Protein AF-A0A6M1U919-F1 (afdb_monomer_lite)

Organism: NCBI:txid2583234

Secondary structure (DSSP, 8-state):
--HHHHHHHTT-EEEEEETTEEEEESSTTSPEEEEETTEEEEEESS---HHHHHHHHHH-TT-EEEEETTEEEEEEE--TTS-HHHHHHHHHHHHHHHHHHHHHHHHHHS-----

Structure (mmCIF, N/CA/C/O backbone):
data_AF-A0A6M1U919-F1
#
_entry.id   AF-A0A6M1U919-F1
#
loop_
_atom_site.group_PDB
_atom_site.id
_atom_site.type_symbol
_atom_site.label_atom_id
_atom_site.label_alt_id
_atom_site.label_comp_id
_atom_site.label_asym_id
_atom_site.label_entity_id
_atom_site.label_seq_id
_atom_site.pdbx_PDB_ins_code
_atom_site.Cartn_x
_atom_site.Cartn_y
_atom_site.Cartn_z
_atom_site.occupancy
_atom_site.B_iso_or_equiv
_atom_site.auth_seq_id
_atom_site.auth_comp_id
_atom_site.auth_asym_id
_atom_site.auth_atom_id
_atom_site.pdbx_PDB_model_num
ATOM 1 N N . MET A 1 1 ? -12.678 0.663 18.474 1.00 80.56 1 MET A N 1
ATOM 2 C CA . MET A 1 1 ? -11.295 0.424 18.040 1.00 80.56 1 MET A CA 1
ATOM 3 C C . MET A 1 1 ? -10.917 1.538 17.086 1.00 80.56 1 MET A C 1
ATOM 5 O O . MET A 1 1 ? -11.648 1.759 16.126 1.00 80.56 1 MET A O 1
ATOM 9 N N . THR A 1 2 ? -9.867 2.288 17.393 1.00 90.56 2 THR A N 1
ATOM 10 C CA . THR A 1 2 ? -9.306 3.310 16.500 1.00 90.56 2 THR A CA 1
ATOM 11 C C . THR A 1 2 ? -8.494 2.652 15.380 1.00 90.56 2 THR A C 1
ATOM 13 O O . THR A 1 2 ? -8.191 1.458 15.434 1.00 90.56 2 THR A O 1
ATOM 16 N N . LEU A 1 3 ? -8.127 3.421 14.351 1.00 93.62 3 LEU A N 1
ATOM 17 C CA . LEU A 1 3 ? -7.249 2.925 13.290 1.00 93.62 3 LEU A CA 1
ATOM 18 C C . LEU A 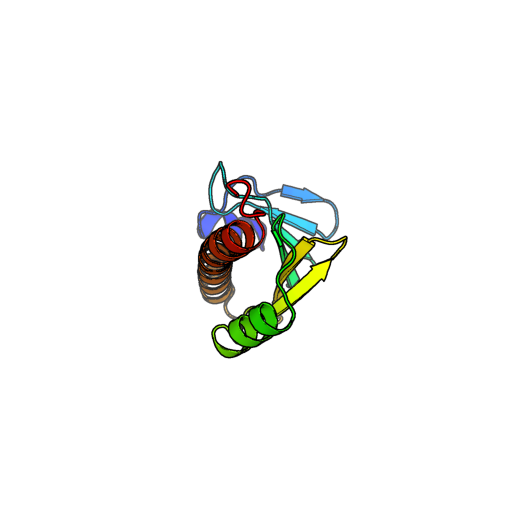1 3 ? -5.878 2.508 13.846 1.00 93.62 3 LEU A C 1
ATOM 20 O O . LEU A 1 3 ? -5.347 1.480 13.443 1.00 93.62 3 LEU A O 1
ATOM 24 N N . GLU A 1 4 ? -5.314 3.270 14.783 1.00 96.25 4 GLU A N 1
ATOM 25 C CA . GLU A 1 4 ? -4.014 2.962 15.386 1.00 96.25 4 GLU A CA 1
ATOM 26 C C . GLU A 1 4 ? -4.057 1.678 16.207 1.00 96.25 4 GLU A C 1
ATOM 28 O O . GLU A 1 4 ? -3.174 0.836 16.068 1.00 96.25 4 GLU A O 1
ATOM 33 N N . GLU A 1 5 ? -5.110 1.491 17.010 1.00 95.62 5 GLU A N 1
ATOM 34 C CA . GLU A 1 5 ? -5.330 0.247 17.752 1.00 95.62 5 GLU A CA 1
ATOM 35 C C . GLU A 1 5 ? -5.431 -0.946 16.799 1.00 95.62 5 GLU A C 1
ATOM 37 O O . GLU A 1 5 ? -4.812 -1.979 17.043 1.00 95.62 5 GLU A O 1
ATOM 42 N N . ALA A 1 6 ? -6.151 -0.792 15.684 1.00 95.25 6 ALA A N 1
ATOM 43 C CA . ALA A 1 6 ? -6.274 -1.833 14.671 1.00 95.25 6 ALA A CA 1
ATOM 44 C C . ALA A 1 6 ? -4.935 -2.137 13.982 1.00 95.25 6 ALA A C 1
ATOM 46 O O . ALA A 1 6 ? -4.610 -3.299 13.752 1.00 95.25 6 ALA A O 1
ATOM 47 N N . LEU A 1 7 ? -4.135 -1.111 13.677 1.00 96.75 7 LEU A N 1
ATOM 48 C CA . LEU A 1 7 ? -2.802 -1.267 13.093 1.00 96.75 7 LEU A CA 1
ATOM 49 C C . LEU A 1 7 ? -1.860 -2.011 14.047 1.00 96.75 7 LEU A C 1
ATOM 51 O O . LEU A 1 7 ? -1.188 -2.957 13.634 1.00 96.75 7 LEU A O 1
ATOM 55 N N . VAL A 1 8 ? -1.845 -1.634 15.327 1.00 97.12 8 VAL A N 1
ATOM 56 C CA . VAL A 1 8 ? -1.051 -2.321 16.354 1.00 97.12 8 VAL A CA 1
ATOM 57 C C . VAL A 1 8 ? -1.529 -3.762 16.530 1.00 97.12 8 VAL A C 1
ATOM 59 O O . VAL A 1 8 ? -0.706 -4.676 16.522 1.00 97.12 8 VAL A O 1
ATOM 62 N N . ALA A 1 9 ? -2.842 -3.991 16.616 1.00 96.38 9 ALA A N 1
ATOM 63 C CA . ALA A 1 9 ? -3.423 -5.328 16.735 1.00 96.38 9 ALA A CA 1
ATOM 64 C C . ALA A 1 9 ? -3.101 -6.212 15.520 1.00 96.38 9 ALA A C 1
ATOM 66 O O . ALA A 1 9 ? -2.794 -7.393 15.671 1.00 96.38 9 ALA A O 1
ATOM 67 N N . ALA A 1 10 ? -3.085 -5.630 14.319 1.00 95.50 10 ALA A N 1
ATOM 68 C CA . ALA A 1 10 ? -2.667 -6.315 13.105 1.00 95.50 10 ALA A CA 1
ATOM 69 C C . ALA A 1 10 ? -1.147 -6.561 13.051 1.00 95.50 10 ALA A C 1
ATOM 71 O O . ALA A 1 10 ? -0.688 -7.277 12.161 1.00 95.50 10 ALA A O 1
ATOM 72 N N . GLY A 1 11 ? -0.347 -5.998 13.961 1.00 96.38 11 GLY A N 1
ATOM 73 C CA . GLY A 1 11 ? 1.104 -6.193 14.046 1.00 96.38 11 GLY A CA 1
ATOM 74 C C . GLY A 1 11 ? 1.937 -5.208 13.223 1.00 96.38 11 GLY A C 1
ATOM 75 O O . GLY A 1 11 ? 3.098 -5.493 12.931 1.00 96.38 11 GLY A O 1
ATOM 76 N N . PHE A 1 12 ? 1.366 -4.074 12.808 1.00 97.06 12 PHE A N 1
ATOM 77 C CA . PHE A 1 12 ? 2.158 -2.963 12.277 1.00 97.06 12 PHE A CA 1
ATOM 78 C C . PHE A 1 12 ? 2.932 -2.274 13.408 1.00 97.06 12 PHE A C 1
ATOM 80 O O . PHE A 1 12 ? 2.522 -2.292 14.568 1.00 97.06 12 PHE A O 1
ATOM 87 N N . VAL A 1 13 ? 4.071 -1.671 13.069 1.00 97.38 13 VAL A N 1
ATOM 88 C CA . VAL A 1 13 ? 4.992 -1.056 14.037 1.00 97.38 13 VAL A CA 1
ATOM 89 C C . VAL A 1 13 ? 5.208 0.423 13.737 1.00 97.38 13 VAL A C 1
ATOM 91 O O . VAL A 1 13 ? 4.985 0.863 12.609 1.00 97.38 13 VAL A O 1
ATOM 94 N N . GLY A 1 14 ? 5.673 1.177 14.740 1.00 96.50 14 GLY A N 1
ATOM 95 C CA . GLY A 1 14 ? 5.910 2.619 14.611 1.00 96.50 14 GLY A CA 1
ATOM 96 C C . GLY A 1 14 ? 4.638 3.382 14.250 1.00 96.50 14 GLY A C 1
ATOM 97 O O . GLY A 1 14 ? 4.663 4.174 13.318 1.00 96.50 14 GLY A O 1
ATOM 98 N N . VAL A 1 15 ? 3.523 3.048 14.909 1.00 97.94 15 VAL A N 1
ATOM 99 C CA . VAL A 1 15 ? 2.217 3.651 14.634 1.00 97.94 15 VAL A CA 1
ATOM 100 C C . VAL A 1 15 ? 2.136 5.013 15.316 1.00 97.94 15 VAL A C 1
ATOM 102 O O . VAL A 1 15 ? 2.130 5.084 16.544 1.00 97.94 15 VAL A O 1
ATOM 105 N N . GLU A 1 16 ? 2.066 6.078 14.524 1.00 97.62 16 GLU A N 1
ATOM 106 C CA . GLU A 1 16 ? 2.063 7.468 14.996 1.00 97.62 16 GLU A CA 1
ATOM 107 C C . GLU A 1 16 ? 0.981 8.274 14.266 1.00 97.62 16 GLU A C 1
ATOM 109 O O . GLU A 1 16 ? 0.678 8.004 13.106 1.00 97.62 16 GLU A O 1
ATOM 114 N N . ARG A 1 17 ? 0.367 9.262 14.930 1.00 97.56 17 ARG A N 1
ATOM 115 C CA . ARG A 1 17 ? -0.616 10.168 14.310 1.00 97.56 17 ARG A CA 1
ATOM 116 C C . ARG A 1 17 ? -0.107 11.602 14.345 1.00 97.56 17 ARG A C 1
ATOM 118 O O . ARG A 1 17 ? 0.213 12.118 15.412 1.00 97.56 17 ARG A O 1
ATOM 125 N N . GLU A 1 18 ? -0.179 12.269 13.199 1.00 97.50 18 GLU A N 1
ATOM 126 C CA . GLU A 1 18 ? 0.025 13.708 13.061 1.00 97.50 18 GLU A CA 1
ATOM 127 C C . GLU A 1 18 ? -1.196 14.324 12.368 1.00 97.50 18 GLU A C 1
ATOM 129 O O . GLU A 1 18 ? -1.456 14.108 11.182 1.00 97.50 1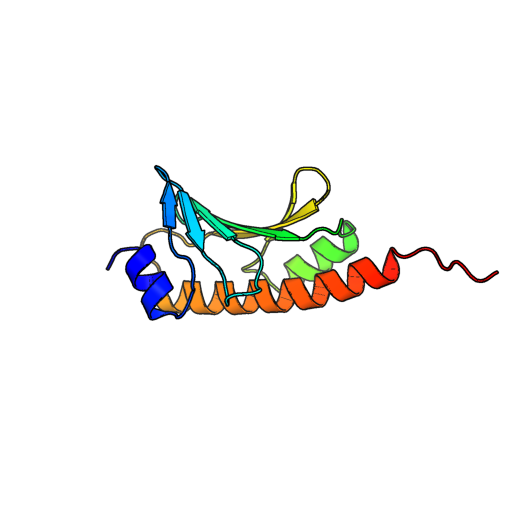8 GLU A O 1
ATOM 134 N N . GLY A 1 19 ? -2.008 15.062 13.128 1.00 95.75 19 GLY A N 1
ATOM 135 C CA . GLY A 1 19 ? -3.268 15.609 12.623 1.00 95.75 19 GLY A CA 1
ATOM 136 C C . GLY A 1 19 ? -4.206 14.511 12.103 1.00 95.75 19 GLY A C 1
ATOM 137 O O . GLY A 1 19 ? -4.646 13.650 12.865 1.00 95.75 19 GLY A O 1
ATOM 138 N N . ALA A 1 20 ? -4.526 14.560 10.808 1.00 95.31 20 ALA A N 1
ATOM 139 C CA . ALA A 1 20 ? -5.405 13.597 10.139 1.00 95.31 20 ALA A CA 1
ATOM 140 C C . ALA A 1 20 ? -4.671 12.367 9.568 1.00 95.31 20 ALA A C 1
ATOM 142 O O . ALA A 1 20 ? -5.327 11.435 9.097 1.00 95.31 20 ALA A O 1
ATOM 143 N N . VAL A 1 21 ? -3.335 12.354 9.609 1.00 97.88 21 VAL A N 1
ATOM 144 C CA . VAL A 1 21 ? -2.503 11.317 8.991 1.00 97.88 21 VAL A CA 1
ATOM 145 C C . VAL A 1 21 ? -1.997 10.352 10.056 1.00 97.88 21 VAL A C 1
ATOM 147 O O . VAL A 1 21 ? -1.510 10.766 11.107 1.00 97.88 21 VAL A O 1
ATOM 150 N N . VAL A 1 22 ? -2.112 9.055 9.782 1.00 98.19 22 VAL A N 1
ATOM 151 C CA . VAL A 1 22 ? -1.492 7.989 10.576 1.00 98.19 22 VAL A CA 1
ATOM 152 C C . VAL A 1 22 ? -0.331 7.394 9.792 1.00 98.19 22 VAL A C 1
ATOM 154 O O . VAL A 1 22 ? -0.494 7.040 8.627 1.00 98.19 22 VAL A O 1
ATOM 157 N N . PHE A 1 23 ? 0.818 7.259 10.435 1.00 98.31 23 PHE A N 1
ATOM 158 C CA . PHE A 1 23 ? 2.039 6.654 9.916 1.00 98.31 23 PHE A CA 1
ATOM 159 C C . PHE A 1 23 ? 2.209 5.262 10.520 1.00 98.31 23 PHE A C 1
ATOM 161 O O . PHE A 1 23 ? 1.865 5.054 11.684 1.00 98.31 23 PHE A O 1
ATOM 168 N N . ALA A 1 24 ? 2.689 4.295 9.737 1.00 98.25 24 ALA A N 1
ATOM 169 C CA . ALA A 1 24 ? 2.966 2.938 10.210 1.00 98.25 24 ALA A CA 1
ATOM 170 C C . ALA A 1 24 ? 3.901 2.170 9.260 1.00 98.25 24 ALA A C 1
ATOM 172 O O . ALA A 1 24 ? 4.094 2.539 8.101 1.00 98.25 24 ALA A O 1
ATOM 173 N N . ARG A 1 25 ? 4.463 1.051 9.738 1.00 97.88 25 ARG A N 1
ATOM 174 C CA . ARG A 1 25 ? 5.355 0.160 8.970 1.00 97.88 25 ARG A CA 1
ATOM 175 C C . ARG A 1 25 ? 4.959 -1.313 9.094 1.00 97.88 25 ARG A C 1
ATOM 177 O O . ARG A 1 25 ? 4.572 -1.772 10.168 1.00 97.88 25 ARG A O 1
ATOM 184 N N . ASP A 1 26 ? 5.119 -2.087 8.015 1.00 94.12 26 ASP A N 1
ATOM 185 C CA . ASP A 1 26 ? 4.957 -3.561 8.004 1.00 94.12 26 ASP A CA 1
ATOM 186 C C . ASP A 1 26 ? 6.232 -4.281 8.497 1.00 94.12 26 ASP A C 1
ATOM 188 O O . ASP A 1 26 ? 6.799 -5.133 7.816 1.00 94.12 26 ASP A O 1
ATOM 192 N N . GLY A 1 27 ? 6.722 -3.884 9.673 1.00 91.81 27 GLY A N 1
ATOM 193 C CA . GLY A 1 27 ? 7.974 -4.359 10.272 1.00 91.81 27 GLY A CA 1
ATOM 194 C C . GLY A 1 27 ? 9.025 -3.256 10.425 1.00 91.81 27 GLY A C 1
ATOM 195 O O . GLY A 1 27 ? 8.939 -2.208 9.793 1.00 91.81 27 GLY A O 1
ATOM 196 N N . ALA A 1 28 ? 10.023 -3.479 11.286 1.00 87.75 28 ALA A N 1
ATOM 197 C CA . ALA A 1 28 ? 10.965 -2.434 11.711 1.00 87.75 28 ALA A CA 1
ATOM 198 C C . ALA A 1 28 ? 11.747 -1.789 10.549 1.00 87.75 28 ALA A C 1
ATOM 200 O O . ALA A 1 28 ? 11.916 -0.571 10.523 1.00 87.75 28 ALA A O 1
ATOM 201 N N . GLU A 1 29 ? 12.149 -2.607 9.575 1.00 88.94 29 GLU A N 1
ATOM 202 C CA . GLU A 1 29 ? 12.939 -2.210 8.399 1.00 88.94 29 GLU A CA 1
ATOM 203 C C . GLU A 1 29 ? 12.073 -1.853 7.175 1.00 88.94 29 GLU A C 1
ATOM 205 O O . GLU A 1 29 ? 12.595 -1.539 6.103 1.00 88.94 29 GLU A O 1
ATOM 210 N N . ALA A 1 30 ? 10.745 -1.962 7.285 1.00 90.38 30 ALA A N 1
ATOM 211 C CA . ALA A 1 30 ? 9.852 -1.660 6.174 1.00 90.38 30 ALA A CA 1
ATOM 212 C C . ALA A 1 30 ? 9.728 -0.139 5.978 1.00 90.38 30 ALA A C 1
ATOM 214 O O . ALA A 1 30 ? 9.749 0.610 6.959 1.00 90.38 30 ALA A O 1
ATOM 215 N N . PRO A 1 31 ? 9.564 0.336 4.729 1.00 92.56 31 PRO A N 1
ATOM 216 C CA . PRO A 1 31 ? 9.261 1.738 4.483 1.00 92.56 31 PRO A CA 1
ATOM 217 C C . PRO A 1 31 ? 7.920 2.119 5.119 1.00 92.56 31 PRO A C 1
ATOM 219 O O . PRO A 1 31 ? 6.994 1.305 5.203 1.00 92.56 31 PRO A O 1
ATOM 222 N N . GLU A 1 32 ? 7.835 3.367 5.559 1.00 97.00 32 GLU A N 1
ATOM 223 C CA . GLU A 1 32 ? 6.649 3.922 6.197 1.00 97.00 32 GLU A CA 1
ATOM 224 C C . GLU A 1 32 ? 5.549 4.206 5.177 1.00 97.00 32 GLU A C 1
ATOM 226 O O . GLU A 1 32 ? 5.796 4.754 4.098 1.00 97.00 32 GLU A O 1
ATOM 231 N N . PHE A 1 33 ? 4.329 3.811 5.524 1.00 98.12 33 PHE A N 1
ATOM 232 C CA . PHE A 1 33 ? 3.128 4.173 4.794 1.00 98.12 33 PHE A CA 1
ATOM 233 C C . PHE A 1 33 ? 2.274 5.130 5.612 1.00 98.12 33 PHE A C 1
ATOM 235 O O . PHE A 1 33 ? 2.349 5.162 6.841 1.00 98.12 33 PHE A O 1
ATOM 242 N N . THR A 1 34 ? 1.419 5.864 4.911 1.00 98.50 34 THR A N 1
ATOM 243 C CA . THR A 1 34 ? 0.464 6.787 5.514 1.00 98.50 34 THR A CA 1
ATOM 244 C C . THR A 1 34 ? -0.965 6.315 5.314 1.00 98.50 34 THR A C 1
ATOM 246 O O . THR A 1 34 ? -1.280 5.630 4.337 1.00 98.50 34 THR A O 1
ATOM 249 N N . VAL A 1 35 ? -1.838 6.697 6.241 1.00 98.00 35 VAL A N 1
ATOM 250 C CA . VAL A 1 35 ? -3.285 6.534 6.140 1.00 98.00 35 VAL A CA 1
ATOM 251 C C . VAL A 1 35 ? -3.957 7.859 6.460 1.00 98.00 35 VAL A C 1
ATOM 253 O O . VAL A 1 35 ? -3.796 8.390 7.555 1.00 98.00 35 VAL A O 1
ATOM 256 N N . GLU A 1 36 ? -4.738 8.375 5.517 1.00 96.69 36 GLU A N 1
ATOM 257 C CA . GLU A 1 36 ? -5.512 9.608 5.677 1.00 96.69 36 GLU A CA 1
ATOM 258 C C . GLU A 1 36 ? -6.925 9.377 5.134 1.00 96.69 36 GLU A C 1
ATOM 260 O O . GLU A 1 36 ? -7.091 8.981 3.981 1.00 96.69 36 GLU A O 1
ATOM 265 N N . GLY A 1 37 ? -7.958 9.546 5.966 1.00 92.81 37 GLY A N 1
ATOM 266 C CA . GLY A 1 37 ? -9.354 9.342 5.543 1.00 92.81 37 GLY A CA 1
ATOM 267 C C . GLY A 1 37 ? -9.638 7.963 4.920 1.00 92.81 37 GLY A C 1
ATOM 268 O O . GLY A 1 37 ? -10.382 7.870 3.949 1.00 92.81 37 GLY A O 1
ATOM 269 N N . GLY A 1 38 ? -8.988 6.899 5.412 1.00 94.06 38 GLY A N 1
ATOM 270 C CA . GLY A 1 38 ? -9.113 5.536 4.868 1.00 94.06 38 GLY A CA 1
ATOM 271 C C . GLY A 1 38 ? -8.295 5.267 3.596 1.00 94.06 38 GLY A C 1
ATOM 272 O O . GLY A 1 38 ? -8.319 4.156 3.062 1.00 94.06 38 GLY A O 1
ATOM 273 N N . ARG A 1 39 ? -7.535 6.250 3.102 1.00 97.50 39 ARG A N 1
ATOM 274 C CA . ARG A 1 39 ? -6.605 6.093 1.980 1.00 97.50 39 ARG A CA 1
ATOM 275 C C . ARG A 1 39 ? -5.217 5.726 2.494 1.00 97.50 39 ARG A C 1
ATOM 277 O O . ARG A 1 39 ? -4.529 6.563 3.066 1.00 97.50 39 ARG A O 1
ATOM 284 N N . PHE A 1 40 ? -4.796 4.501 2.216 1.00 98.50 40 PHE A N 1
ATOM 285 C CA . PHE A 1 40 ? -3.458 3.986 2.481 1.00 98.50 40 PHE A CA 1
ATOM 286 C C . PHE A 1 40 ? -2.528 4.343 1.320 1.00 98.50 40 PHE A C 1
ATOM 288 O O . PHE A 1 40 ? -2.909 4.170 0.157 1.00 98.50 40 PHE A O 1
ATOM 295 N N . ALA A 1 41 ? -1.317 4.817 1.610 1.00 98.50 41 ALA A N 1
ATOM 296 C CA . ALA A 1 41 ? -0.328 5.173 0.599 1.00 98.50 41 ALA A CA 1
ATOM 297 C C . ALA A 1 41 ? 1.100 4.793 1.014 1.00 98.50 41 ALA A C 1
ATOM 299 O O . ALA A 1 41 ? 1.539 5.102 2.114 1.00 98.50 41 ALA A O 1
ATOM 300 N N . LEU A 1 42 ? 1.850 4.173 0.100 1.00 98.44 42 LEU A N 1
ATOM 301 C CA . LEU A 1 42 ? 3.256 3.809 0.292 1.00 98.44 42 LEU A CA 1
ATOM 302 C C . LEU A 1 42 ? 4.068 4.121 -0.965 1.00 98.44 42 LEU A C 1
ATOM 304 O O . LEU A 1 42 ? 3.661 3.761 -2.070 1.00 98.44 42 LEU A O 1
ATOM 308 N N . ARG A 1 43 ? 5.230 4.760 -0.808 1.00 97.62 43 ARG A N 1
ATOM 309 C CA . ARG A 1 43 ? 6.131 5.094 -1.919 1.00 97.62 43 ARG A CA 1
ATOM 310 C C . ARG A 1 43 ? 7.280 4.100 -2.036 1.00 97.62 43 ARG A C 1
ATOM 312 O O . ARG A 1 43 ? 7.834 3.629 -1.049 1.00 97.62 43 ARG A O 1
ATOM 319 N N . PHE A 1 44 ? 7.656 3.811 -3.274 1.00 95.69 44 PHE A N 1
ATOM 320 C CA . PHE A 1 44 ? 8.799 2.987 -3.626 1.00 95.69 44 PHE A CA 1
ATOM 321 C C . PHE A 1 44 ? 9.740 3.803 -4.508 1.00 95.69 44 PHE A C 1
ATOM 323 O O . PHE A 1 44 ? 9.334 4.255 -5.578 1.00 95.69 44 PHE A O 1
ATOM 330 N N . ALA A 1 45 ? 11.011 3.896 -4.102 1.00 94.25 45 ALA A N 1
ATOM 331 C CA . ALA A 1 45 ? 12.096 4.536 -4.853 1.00 94.25 45 ALA A CA 1
ATOM 332 C C . ALA A 1 45 ? 12.441 3.762 -6.143 1.00 94.25 45 ALA A C 1
ATOM 334 O O . ALA A 1 45 ? 13.431 3.032 -6.239 1.00 94.25 45 ALA A O 1
ATOM 335 N N . VAL A 1 46 ? 11.524 3.803 -7.102 1.00 95.12 46 VAL A N 1
ATOM 336 C CA . VAL A 1 46 ? 11.593 3.252 -8.454 1.00 95.12 46 VAL A CA 1
ATOM 337 C C . VAL A 1 46 ? 10.452 3.864 -9.251 1.00 95.12 46 VAL A C 1
ATOM 339 O O . VAL A 1 46 ? 9.364 4.062 -8.714 1.00 95.12 46 VAL A O 1
ATOM 342 N N . ARG A 1 47 ? 10.658 4.127 -10.538 1.00 95.94 47 ARG A N 1
ATOM 343 C CA . ARG A 1 47 ? 9.594 4.608 -11.422 1.00 95.94 47 ARG A CA 1
ATOM 344 C C . ARG A 1 47 ? 9.109 3.470 -12.309 1.00 95.94 47 ARG A C 1
ATOM 346 O O . ARG A 1 47 ? 9.766 3.154 -13.295 1.00 95.94 47 ARG A O 1
ATOM 353 N N . ALA A 1 48 ? 8.001 2.827 -11.951 1.00 96.06 48 ALA A N 1
ATOM 354 C CA . ALA A 1 48 ? 7.390 1.792 -12.775 1.00 96.06 48 ALA A CA 1
ATOM 355 C C . ALA A 1 48 ? 6.909 2.386 -14.107 1.00 96.06 48 ALA A C 1
ATOM 357 O O . ALA A 1 48 ? 6.376 3.501 -14.159 1.00 96.06 48 ALA A O 1
ATOM 358 N N . THR A 1 49 ? 7.082 1.634 -15.189 1.00 96.06 49 THR A N 1
ATOM 359 C CA . THR A 1 49 ? 6.538 2.005 -16.499 1.00 96.06 49 THR A CA 1
ATOM 360 C C . THR A 1 49 ? 5.009 1.959 -16.485 1.00 96.06 49 THR A C 1
ATOM 362 O O . THR A 1 49 ? 4.381 1.398 -15.586 1.00 96.06 49 THR A O 1
ATOM 365 N N . GLU A 1 50 ? 4.372 2.558 -17.487 1.00 96.31 50 GLU A N 1
ATOM 366 C CA . GLU A 1 50 ? 2.921 2.445 -17.662 1.00 96.31 50 GLU A CA 1
ATOM 367 C C . GLU A 1 50 ? 2.465 0.988 -17.793 1.00 96.31 50 GLU A C 1
ATOM 369 O O . GLU A 1 50 ? 1.601 0.561 -17.032 1.00 96.31 50 GLU A O 1
ATOM 374 N N . ALA A 1 51 ? 3.133 0.196 -18.635 1.00 96.19 51 ALA A N 1
ATOM 375 C CA . ALA A 1 51 ? 2.817 -1.219 -18.814 1.00 96.19 51 ALA A CA 1
ATOM 376 C C . ALA A 1 51 ? 2.948 -2.031 -17.510 1.00 96.19 51 ALA A C 1
ATOM 378 O O . ALA A 1 51 ? 2.121 -2.900 -17.231 1.00 96.19 51 ALA A O 1
ATOM 379 N N . GLU A 1 52 ? 3.957 -1.740 -16.680 1.00 97.31 52 GLU A N 1
ATOM 380 C CA . GLU A 1 52 ? 4.125 -2.380 -15.368 1.00 97.31 52 GLU A CA 1
ATOM 381 C C . GLU A 1 52 ? 3.004 -2.001 -14.395 1.00 97.31 52 GLU A C 1
ATOM 383 O O . GLU A 1 52 ? 2.485 -2.873 -13.696 1.00 97.31 52 GLU A O 1
ATOM 388 N N . ARG A 1 53 ? 2.586 -0.728 -14.379 1.00 97.56 53 ARG A N 1
ATOM 389 C CA . ARG A 1 53 ? 1.466 -0.266 -13.546 1.00 97.56 53 ARG A CA 1
ATOM 390 C C . ARG A 1 53 ? 0.137 -0.861 -14.001 1.00 97.56 53 ARG A C 1
ATOM 392 O O . ARG A 1 53 ? -0.646 -1.296 -13.163 1.00 97.56 53 ARG A O 1
ATOM 399 N N . GLU A 1 54 ? -0.119 -0.937 -15.302 1.00 97.50 54 GLU A N 1
ATOM 400 C CA . GLU A 1 54 ? -1.318 -1.588 -15.838 1.00 97.50 54 GLU A CA 1
ATOM 401 C C . GLU A 1 54 ? -1.358 -3.081 -15.514 1.00 97.50 54 GLU A C 1
ATOM 403 O O . GLU A 1 54 ? -2.379 -3.587 -15.049 1.00 97.50 54 GLU A O 1
ATOM 408 N N . ALA A 1 55 ? -0.247 -3.791 -15.731 1.00 97.56 55 ALA A N 1
ATOM 409 C CA . ALA A 1 55 ? -0.141 -5.205 -15.391 1.00 97.56 55 ALA A CA 1
ATOM 410 C C . ALA A 1 55 ? -0.371 -5.432 -13.892 1.00 97.56 55 ALA A C 1
ATOM 412 O O . ALA A 1 55 ? -1.104 -6.348 -13.517 1.00 97.56 55 ALA A O 1
ATOM 413 N N . TRP A 1 56 ? 0.187 -4.561 -13.046 1.00 98.00 56 TRP A N 1
ATOM 414 C CA . TRP A 1 56 ? -0.083 -4.566 -11.615 1.00 98.00 56 TRP A CA 1
ATOM 415 C C . TRP A 1 56 ? -1.572 -4.384 -11.314 1.00 98.00 56 TRP A C 1
ATOM 417 O O . TRP A 1 56 ? -2.140 -5.215 -10.612 1.00 98.00 56 TRP A O 1
ATOM 427 N N . MET A 1 57 ? -2.206 -3.331 -11.843 1.00 97.56 57 MET A N 1
ATOM 428 C CA . MET A 1 57 ? -3.607 -3.004 -11.546 1.00 97.56 57 MET A CA 1
ATOM 429 C C . MET A 1 57 ? -4.579 -4.081 -12.043 1.00 97.56 57 MET A C 1
ATOM 431 O O . MET A 1 57 ? -5.638 -4.256 -11.446 1.00 97.56 57 MET A O 1
ATOM 435 N N . ARG A 1 58 ? -4.222 -4.826 -13.099 1.00 97.56 58 ARG A N 1
ATOM 436 C CA . ARG A 1 58 ? -4.967 -6.019 -13.534 1.00 97.56 58 ARG A CA 1
ATOM 437 C C . ARG A 1 58 ? -4.831 -7.184 -12.551 1.00 97.56 58 ARG A C 1
ATOM 439 O O . ARG A 1 58 ? -5.810 -7.879 -12.312 1.00 97.56 58 ARG A O 1
ATOM 446 N N . ALA A 1 59 ? -3.638 -7.407 -12.000 1.00 97.62 59 ALA A N 1
ATOM 447 C CA . ALA A 1 59 ? -3.374 -8.518 -11.084 1.00 97.62 59 ALA A CA 1
ATOM 448 C C . ALA A 1 59 ? -3.800 -8.234 -9.629 1.00 97.62 59 ALA A C 1
ATOM 450 O O . ALA A 1 59 ? -4.073 -9.166 -8.880 1.00 97.62 59 ALA A O 1
ATOM 451 N N . HIS A 1 60 ? -3.870 -6.960 -9.232 1.00 97.44 60 HIS A N 1
ATOM 452 C CA . HIS A 1 60 ? -4.167 -6.520 -7.868 1.00 97.44 60 HIS A CA 1
ATOM 453 C C . HIS A 1 60 ? -5.254 -5.433 -7.884 1.00 97.44 60 HIS A C 1
ATOM 455 O O . HIS A 1 60 ? -4.946 -4.252 -7.717 1.00 97.44 60 HIS A O 1
ATOM 461 N N . PRO A 1 61 ? -6.538 -5.786 -8.072 1.00 95.25 61 PRO A N 1
ATOM 462 C CA . PRO A 1 61 ? -7.607 -4.800 -8.255 1.00 95.25 61 PRO A CA 1
ATOM 463 C C . PRO A 1 61 ? -7.808 -3.865 -7.050 1.00 95.25 61 PRO A C 1
ATOM 465 O O . PRO A 1 61 ? -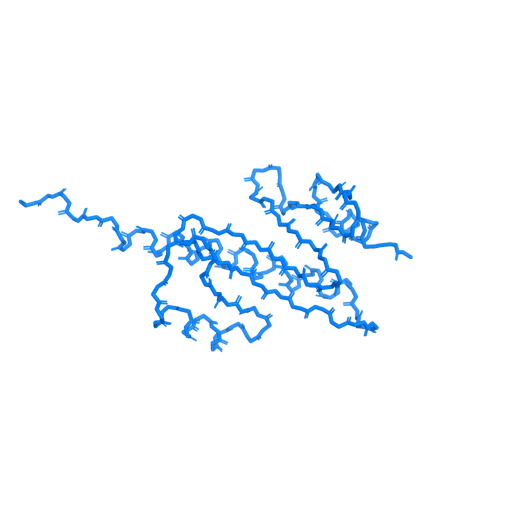8.248 -2.731 -7.229 1.00 95.25 61 PRO A O 1
ATOM 468 N N . ALA A 1 62 ? -7.440 -4.304 -5.841 1.00 95.12 62 ALA A N 1
ATOM 469 C CA . ALA A 1 62 ? -7.495 -3.491 -4.624 1.00 95.12 62 ALA A CA 1
ATOM 470 C C . ALA A 1 62 ? -6.345 -2.466 -4.507 1.00 95.12 62 ALA A C 1
ATOM 472 O O . ALA A 1 62 ? -6.481 -1.471 -3.800 1.00 95.12 62 ALA A O 1
ATOM 473 N N . GLY A 1 63 ? -5.217 -2.689 -5.192 1.00 96.88 63 GLY A N 1
ATOM 474 C CA . GLY A 1 63 ? -4.026 -1.845 -5.106 1.00 96.88 63 GLY A CA 1
ATOM 475 C C . GLY A 1 63 ? -3.787 -1.064 -6.392 1.00 96.88 63 GLY A C 1
ATOM 476 O O . GLY A 1 63 ? -3.465 -1.638 -7.432 1.00 96.88 63 GLY A O 1
ATOM 477 N N . ARG A 1 64 ? -3.873 0.261 -6.330 1.00 98.06 64 ARG A N 1
ATOM 478 C CA . ARG A 1 64 ? -3.583 1.148 -7.465 1.00 98.06 64 ARG A CA 1
ATOM 479 C C . ARG A 1 64 ? -2.136 1.623 -7.408 1.00 98.06 64 ARG A C 1
ATOM 481 O O . ARG A 1 64 ? -1.617 1.871 -6.325 1.00 98.06 64 ARG A O 1
ATOM 488 N N . LEU A 1 65 ? -1.509 1.778 -8.574 1.00 98.31 65 LEU A N 1
ATOM 489 C CA . LEU A 1 65 ? -0.195 2.409 -8.699 1.00 98.31 65 LEU A CA 1
ATOM 490 C C . LEU A 1 65 ? -0.300 3.704 -9.493 1.00 98.31 65 LEU A C 1
ATOM 492 O O . LEU A 1 65 ? -0.797 3.711 -10.621 1.00 98.31 65 LEU A O 1
ATOM 496 N N . ASP A 1 66 ? 0.250 4.777 -8.943 1.00 97.44 66 ASP A N 1
ATOM 497 C CA . ASP A 1 66 ? 0.513 6.018 -9.664 1.00 97.44 66 ASP A CA 1
ATOM 498 C C . ASP A 1 66 ? 1.982 6.443 -9.509 1.00 97.44 66 ASP A C 1
ATOM 500 O O . ASP A 1 66 ? 2.788 5.728 -8.906 1.00 97.44 66 ASP A O 1
ATOM 504 N N . ILE A 1 67 ? 2.351 7.555 -10.154 1.00 97.31 67 ILE A N 1
ATOM 505 C CA . ILE A 1 67 ? 3.666 8.174 -9.985 1.00 97.31 67 ILE A CA 1
ATOM 506 C C . ILE A 1 67 ? 3.480 9.462 -9.189 1.00 97.31 67 ILE A C 1
ATOM 508 O O . ILE A 1 67 ? 2.786 10.370 -9.645 1.00 97.31 67 ILE A O 1
ATOM 512 N N . ALA A 1 68 ? 4.128 9.549 -8.033 1.00 96.50 68 ALA A N 1
ATOM 513 C CA . ALA A 1 68 ? 4.147 10.726 -7.176 1.00 96.50 68 ALA A CA 1
ATOM 514 C C . ALA A 1 68 ? 5.601 11.155 -6.970 1.00 96.50 68 ALA A C 1
ATOM 516 O O . ALA A 1 68 ? 6.426 10.346 -6.557 1.00 96.50 68 ALA A O 1
ATOM 517 N N . GLU A 1 69 ? 5.919 12.405 -7.320 1.00 94.31 69 GLU A N 1
ATOM 518 C CA . GLU A 1 69 ? 7.275 12.977 -7.206 1.00 94.31 69 GLU A CA 1
ATOM 519 C C . GLU A 1 69 ? 8.376 12.088 -7.823 1.00 94.31 69 GLU A C 1
ATOM 521 O O . GLU A 1 69 ? 9.466 11.918 -7.286 1.00 94.31 69 GLU A O 1
ATOM 526 N N . GLY A 1 70 ? 8.080 11.485 -8.977 1.00 94.00 70 GLY A N 1
ATOM 527 C CA . GLY A 1 70 ? 9.023 10.629 -9.702 1.00 94.00 70 GLY A CA 1
ATOM 528 C C . GLY A 1 70 ? 9.135 9.193 -9.180 1.00 94.00 70 GLY A C 1
ATOM 529 O O . GLY A 1 70 ? 9.797 8.381 -9.825 1.00 94.00 70 GLY A O 1
ATOM 530 N N . GLU A 1 71 ? 8.445 8.849 -8.095 1.00 96.50 71 GLU A N 1
ATOM 531 C CA . GLU A 1 71 ? 8.431 7.516 -7.495 1.00 96.50 71 GLU A CA 1
ATOM 532 C C . GLU A 1 71 ? 7.107 6.790 -7.719 1.00 96.50 71 GLU A C 1
ATOM 534 O O . GLU A 1 71 ? 6.057 7.403 -7.906 1.00 96.50 71 GLU A O 1
ATOM 539 N N . THR A 1 72 ? 7.147 5.461 -7.677 1.00 98.00 72 THR A N 1
ATOM 540 C CA . THR A 1 72 ? 5.937 4.639 -7.723 1.00 98.00 72 THR A CA 1
ATOM 541 C C . THR A 1 72 ? 5.258 4.684 -6.369 1.00 98.00 72 THR A C 1
ATOM 543 O O . THR A 1 72 ? 5.872 4.345 -5.359 1.00 98.00 72 THR A O 1
ATOM 546 N N . ARG A 1 73 ? 3.979 5.047 -6.344 1.00 98.56 73 ARG A N 1
ATOM 547 C CA . ARG A 1 73 ? 3.173 5.064 -5.127 1.00 98.56 73 ARG A CA 1
ATOM 548 C C . ARG A 1 73 ? 2.058 4.033 -5.227 1.00 98.56 73 ARG A C 1
ATOM 550 O O . ARG A 1 73 ? 1.248 4.068 -6.151 1.00 98.56 73 ARG A O 1
ATOM 557 N N . LEU A 1 74 ? 2.038 3.120 -4.261 1.00 98.69 74 LEU A N 1
ATOM 558 C CA . LEU A 1 74 ? 0.956 2.176 -4.023 1.00 98.69 74 LEU A CA 1
ATOM 559 C C . LEU A 1 74 ? -0.123 2.839 -3.184 1.00 98.69 74 LEU A C 1
ATOM 561 O O . LEU A 1 74 ? 0.179 3.464 -2.172 1.00 98.69 74 LEU A O 1
ATOM 565 N N . VAL A 1 75 ? -1.371 2.669 -3.606 1.00 98.56 75 VAL A N 1
ATOM 566 C CA . VAL A 1 75 ? -2.548 3.224 -2.949 1.00 98.56 75 VAL A CA 1
ATOM 567 C C . VAL A 1 75 ? -3.616 2.149 -2.802 1.00 98.56 75 VAL A C 1
ATOM 569 O O . VAL A 1 75 ? -3.935 1.456 -3.769 1.00 98.56 75 VAL A O 1
ATOM 572 N N . MET A 1 76 ? -4.221 2.071 -1.622 1.00 98.31 76 MET A N 1
ATOM 573 C CA . MET A 1 76 ? -5.459 1.331 -1.380 1.00 98.31 76 MET A CA 1
ATOM 574 C C . MET A 1 76 ? -6.442 2.259 -0.666 1.00 98.31 76 MET A C 1
ATOM 576 O O . MET A 1 76 ? -6.047 3.015 0.217 1.00 98.31 76 MET A O 1
ATOM 580 N N . VAL A 1 77 ? -7.715 2.227 -1.048 1.00 97.25 77 VAL A N 1
ATOM 581 C CA . VAL A 1 77 ? -8.769 2.967 -0.342 1.00 97.25 77 VAL A CA 1
ATOM 582 C C . VAL A 1 77 ? -9.652 1.954 0.355 1.00 97.25 77 VAL A C 1
ATOM 584 O O . VAL A 1 77 ? -10.191 1.062 -0.297 1.00 97.25 77 VAL A O 1
ATOM 587 N N . LEU A 1 78 ? -9.787 2.103 1.666 1.00 94.50 78 LEU A N 1
ATOM 588 C CA . LEU A 1 78 ? -10.723 1.345 2.469 1.00 94.50 78 LEU A CA 1
ATOM 589 C C . LEU A 1 78 ? -11.939 2.244 2.753 1.00 94.50 78 LEU A C 1
ATOM 591 O O . LEU A 1 78 ? -11.772 3.262 3.427 1.00 94.50 78 LEU A O 1
ATOM 595 N N . PRO A 1 79 ? -13.131 1.936 2.205 1.00 88.94 79 PRO A N 1
ATOM 596 C CA . PRO A 1 79 ? -14.341 2.706 2.481 1.00 88.94 79 PRO A CA 1
ATOM 597 C C . PRO A 1 79 ? -14.690 2.761 3.974 1.00 88.94 79 PRO A C 1
ATOM 599 O O . PRO A 1 79 ? -14.205 1.975 4.783 1.00 88.94 79 PRO A O 1
ATOM 602 N N . GLU A 1 80 ? -15.579 3.670 4.356 1.00 85.56 80 GLU A N 1
ATOM 603 C CA . GLU A 1 80 ? -16.135 3.646 5.707 1.00 85.56 80 GLU A CA 1
ATOM 604 C C . GLU A 1 80 ? -17.069 2.434 5.880 1.00 85.56 80 GLU A C 1
ATOM 606 O O . GLU A 1 80 ? -17.792 2.053 4.957 1.00 85.56 80 GLU A O 1
ATOM 611 N N . GLY A 1 81 ? -17.042 1.805 7.057 1.00 82.38 81 GLY A N 1
ATOM 612 C CA . GLY A 1 81 ? -17.941 0.700 7.410 1.00 82.38 81 GLY A CA 1
ATOM 613 C C . GLY A 1 81 ? -17.561 -0.685 6.870 1.00 82.38 81 GLY A C 1
ATOM 614 O O . GLY A 1 81 ? -18.251 -1.652 7.184 1.00 82.38 81 GLY A O 1
ATOM 615 N N . VAL A 1 82 ? -16.478 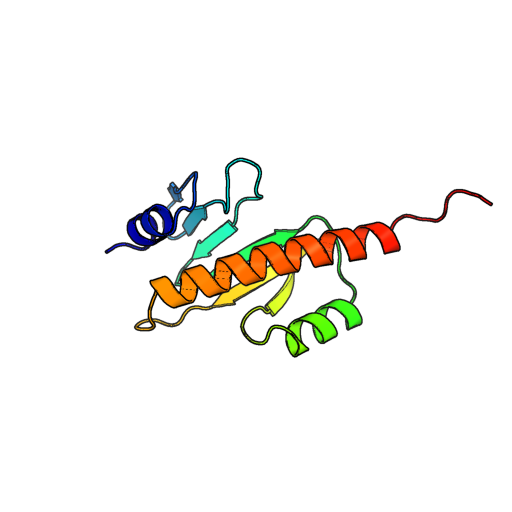-0.818 6.099 1.00 87.19 82 VAL A N 1
ATOM 616 C CA . VAL A 1 82 ? -15.908 -2.137 5.767 1.00 87.19 82 VAL A CA 1
ATOM 617 C C . VAL A 1 82 ? -15.074 -2.697 6.916 1.00 87.19 82 VAL A C 1
ATOM 619 O O . VAL A 1 82 ? -14.582 -1.968 7.776 1.00 87.19 82 VAL A O 1
ATOM 622 N N . ASP A 1 83 ? -14.909 -4.018 6.896 1.00 92.12 83 ASP A N 1
ATOM 623 C CA . ASP A 1 83 ? -14.076 -4.753 7.840 1.00 92.12 83 ASP A CA 1
ATOM 624 C C . ASP A 1 83 ? -12.617 -4.272 7.775 1.00 92.12 83 ASP A C 1
ATOM 626 O O . ASP A 1 83 ? -11.891 -4.497 6.798 1.00 92.12 83 ASP A O 1
ATOM 630 N N . LEU A 1 84 ? -12.206 -3.580 8.839 1.00 92.31 84 LEU A N 1
ATOM 631 C CA . LEU A 1 84 ? -10.875 -3.009 8.970 1.00 92.31 84 LEU A CA 1
ATOM 632 C C . LEU A 1 84 ? -9.799 -4.090 9.074 1.00 92.31 84 LEU A C 1
ATOM 634 O O . LEU A 1 84 ? -8.731 -3.922 8.495 1.00 92.31 84 LEU A O 1
ATOM 638 N N . GLU A 1 85 ? -10.064 -5.204 9.753 1.00 93.50 85 GLU A N 1
ATOM 639 C CA . GLU A 1 85 ? -9.085 -6.279 9.916 1.00 93.50 85 GLU A CA 1
ATOM 640 C C . GLU A 1 85 ? -8.790 -6.945 8.568 1.00 93.50 85 GLU A C 1
ATOM 642 O O . GLU A 1 85 ? -7.627 -7.061 8.164 1.00 93.50 85 GLU A O 1
ATOM 647 N N . ALA A 1 86 ? -9.843 -7.275 7.816 1.00 94.38 86 ALA A N 1
ATOM 648 C CA . ALA A 1 86 ? -9.709 -7.795 6.460 1.00 94.38 86 ALA A CA 1
ATOM 649 C C . ALA A 1 86 ? -8.993 -6.792 5.536 1.00 94.38 86 ALA A C 1
ATOM 651 O O . ALA A 1 86 ? -8.104 -7.170 4.768 1.00 94.38 86 ALA A O 1
ATOM 652 N N . GLY A 1 87 ? -9.325 -5.501 5.640 1.00 96.06 87 GLY A N 1
ATOM 653 C CA . GLY A 1 87 ? -8.659 -4.436 4.890 1.00 96.06 87 GLY A CA 1
ATOM 654 C C . GLY A 1 87 ? -7.161 -4.334 5.192 1.00 96.06 87 GLY A C 1
ATOM 655 O O . GLY A 1 87 ? -6.347 -4.216 4.275 1.00 96.06 87 GLY A O 1
ATOM 656 N N . LEU A 1 88 ? -6.773 -4.436 6.464 1.00 96.75 88 LEU A N 1
ATOM 657 C CA . LEU A 1 88 ? -5.375 -4.404 6.893 1.00 96.75 88 LEU A CA 1
ATOM 658 C C . LEU A 1 88 ? -4.581 -5.622 6.403 1.00 96.75 88 LEU A C 1
ATOM 660 O O . LEU A 1 88 ? -3.417 -5.475 6.018 1.00 96.75 88 LEU A O 1
ATOM 664 N N . ALA A 1 89 ? -5.204 -6.802 6.354 1.00 96.81 89 ALA A N 1
ATOM 665 C CA . ALA A 1 89 ? -4.600 -7.987 5.749 1.00 96.81 89 ALA A CA 1
ATOM 666 C C . ALA A 1 89 ? -4.336 -7.778 4.246 1.00 96.81 89 ALA A C 1
ATOM 668 O O . ALA A 1 89 ? -3.218 -8.005 3.778 1.00 96.81 89 ALA A O 1
ATOM 669 N N . VAL A 1 90 ? -5.318 -7.244 3.509 1.00 97.38 90 VAL A N 1
ATOM 670 C CA . VAL A 1 90 ? -5.159 -6.910 2.082 1.00 97.38 90 VAL A CA 1
ATOM 671 C C . VAL A 1 90 ? -4.056 -5.871 1.875 1.00 97.38 90 VAL A C 1
ATOM 673 O O . VAL A 1 90 ? -3.217 -6.037 0.988 1.00 97.38 90 VAL A O 1
ATOM 676 N N . TRP A 1 91 ? -4.009 -4.822 2.702 1.00 98.00 91 TRP A N 1
ATOM 677 C CA . TRP A 1 91 ? -2.955 -3.809 2.628 1.00 98.00 91 TRP A CA 1
ATOM 678 C C . TRP A 1 91 ? -1.565 -4.431 2.760 1.00 98.00 91 TRP A C 1
ATOM 680 O O . TRP A 1 91 ? -0.695 -4.185 1.924 1.00 98.00 91 TRP A O 1
ATOM 690 N N . ARG A 1 92 ? -1.366 -5.282 3.769 1.00 97.19 92 ARG A N 1
ATOM 691 C CA . ARG A 1 92 ? -0.100 -5.985 4.004 1.00 97.19 92 ARG A CA 1
ATOM 692 C C . ARG A 1 92 ? 0.313 -6.858 2.818 1.00 97.19 92 ARG A C 1
ATOM 694 O O . ARG A 1 92 ? 1.485 -6.879 2.440 1.00 97.19 92 ARG A O 1
ATOM 701 N N . ASP A 1 93 ? -0.626 -7.563 2.203 1.00 97.31 93 ASP A N 1
ATOM 702 C CA . ASP A 1 93 ? -0.317 -8.383 1.033 1.00 97.31 93 ASP A CA 1
ATOM 703 C C . ASP A 1 93 ? 0.093 -7.527 -0.171 1.00 97.31 93 ASP A C 1
ATOM 705 O O . ASP A 1 93 ? 1.074 -7.844 -0.856 1.00 97.31 93 ASP A O 1
ATOM 709 N N . LEU A 1 94 ? -0.593 -6.400 -0.388 1.00 98.19 94 LEU A N 1
ATOM 710 C CA . LEU A 1 94 ? -0.267 -5.445 -1.445 1.00 98.19 94 LEU A CA 1
ATOM 711 C C . LEU A 1 94 ? 1.111 -4.806 -1.243 1.00 98.19 94 LEU A C 1
ATOM 713 O O . LEU A 1 94 ? 1.887 -4.743 -2.200 1.00 98.19 94 LEU A O 1
ATOM 717 N N . THR A 1 95 ? 1.454 -4.359 -0.030 1.00 97.25 95 THR A N 1
ATOM 718 C CA . THR A 1 95 ? 2.764 -3.741 0.243 1.00 97.25 95 THR A CA 1
ATOM 719 C C . THR A 1 95 ? 3.898 -4.727 -0.017 1.00 97.25 95 THR A C 1
ATOM 721 O O . THR A 1 95 ? 4.863 -4.392 -0.710 1.00 97.25 95 THR A O 1
ATOM 724 N N . ARG A 1 96 ? 3.758 -5.979 0.436 1.00 96.00 96 ARG A N 1
ATOM 725 C CA . ARG A 1 96 ? 4.739 -7.052 0.208 1.00 96.00 96 ARG A CA 1
ATOM 726 C C . ARG A 1 96 ? 4.852 -7.432 -1.265 1.00 96.00 96 ARG A C 1
ATOM 728 O O . ARG A 1 96 ? 5.962 -7.608 -1.773 1.00 96.00 96 ARG A O 1
ATOM 735 N N . ALA A 1 97 ? 3.728 -7.561 -1.969 1.00 97.44 97 ALA A N 1
ATOM 736 C CA . ALA A 1 97 ? 3.723 -7.836 -3.402 1.00 97.44 97 ALA A CA 1
ATOM 737 C C . ALA A 1 97 ? 4.378 -6.695 -4.196 1.00 97.44 97 ALA A C 1
ATOM 739 O O . ALA A 1 97 ? 5.199 -6.956 -5.080 1.00 97.44 97 ALA A O 1
ATOM 740 N N . CYS A 1 98 ? 4.096 -5.443 -3.834 1.00 97.06 98 CYS A N 1
ATOM 741 C CA . CYS A 1 98 ? 4.645 -4.275 -4.512 1.00 97.06 98 CYS A CA 1
ATOM 742 C C . CYS A 1 98 ? 6.136 -4.116 -4.217 1.00 97.06 98 CYS A C 1
ATOM 744 O O . CYS A 1 98 ? 6.903 -3.822 -5.128 1.00 97.06 98 CYS A O 1
ATOM 746 N N . ALA A 1 99 ? 6.588 -4.419 -2.996 1.00 95.62 99 ALA A N 1
ATOM 747 C CA . ALA A 1 99 ? 8.009 -4.461 -2.662 1.00 95.62 99 ALA A CA 1
ATOM 748 C C . ALA A 1 99 ? 8.774 -5.464 -3.543 1.00 95.62 99 ALA A C 1
ATOM 750 O O . ALA A 1 99 ? 9.829 -5.134 -4.092 1.00 95.62 99 ALA A O 1
ATOM 751 N N . ARG A 1 100 ? 8.220 -6.669 -3.754 1.00 95.62 100 ARG A N 1
ATOM 752 C CA . ARG A 1 100 ? 8.801 -7.669 -4.670 1.00 95.62 100 ARG A CA 1
ATOM 753 C C . ARG A 1 100 ? 8.827 -7.170 -6.117 1.00 95.62 100 ARG A C 1
ATOM 755 O O . ARG A 1 100 ? 9.852 -7.294 -6.790 1.00 95.62 100 ARG A O 1
ATOM 762 N N . ALA A 1 101 ? 7.731 -6.576 -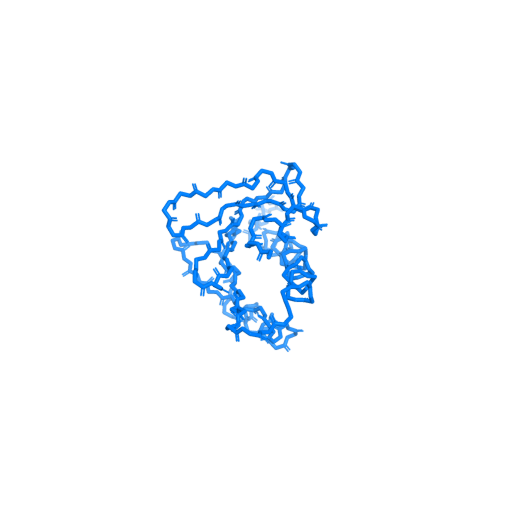6.586 1.00 96.00 101 ALA A N 1
ATOM 763 C CA . ALA A 1 101 ? 7.646 -6.022 -7.933 1.00 96.00 101 ALA A CA 1
ATOM 764 C C . ALA A 1 101 ? 8.656 -4.877 -8.139 1.00 96.00 101 ALA A C 1
ATOM 766 O O . ALA A 1 101 ? 9.409 -4.893 -9.113 1.00 96.00 101 ALA A O 1
ATOM 767 N N . ALA A 1 102 ? 8.778 -3.966 -7.170 1.00 95.06 102 ALA A N 1
ATOM 768 C CA . ALA A 1 102 ? 9.721 -2.853 -7.179 1.00 95.06 102 ALA A CA 1
ATOM 769 C C . ALA A 1 102 ? 11.177 -3.312 -7.317 1.00 95.06 102 ALA A C 1
ATOM 771 O O . ALA A 1 102 ? 11.935 -2.719 -8.085 1.00 95.06 102 ALA A O 1
ATOM 772 N N . VAL A 1 103 ? 11.574 -4.399 -6.645 1.00 94.31 103 VAL A N 1
ATOM 773 C CA . VAL A 1 103 ? 12.908 -4.996 -6.832 1.00 94.31 103 VAL A CA 1
ATOM 774 C C . VAL A 1 103 ? 13.116 -5.433 -8.284 1.00 94.31 103 VAL A C 1
ATOM 776 O O . VAL A 1 103 ? 14.178 -5.175 -8.854 1.00 94.31 103 VAL A O 1
ATOM 779 N N . SER A 1 104 ? 12.114 -6.064 -8.903 1.00 93.19 104 SER A N 1
ATOM 780 C CA . SER A 1 104 ? 12.200 -6.502 -10.301 1.00 93.19 104 SER A CA 1
ATOM 781 C C . SER A 1 104 ? 12.305 -5.322 -11.276 1.00 93.19 104 SER A C 1
ATOM 783 O O . SER A 1 104 ? 13.153 -5.346 -12.170 1.00 93.19 104 SER A O 1
ATOM 785 N N . TRP A 1 105 ? 11.535 -4.254 -11.053 1.00 94.31 105 TRP A N 1
ATOM 786 C CA . TRP A 1 105 ? 11.568 -3.040 -11.869 1.00 94.31 105 TRP A CA 1
ATOM 787 C C . TRP A 1 105 ? 12.919 -2.330 -11.758 1.00 94.31 105 TRP A C 1
ATOM 789 O O . TRP A 1 105 ? 13.540 -2.029 -12.776 1.00 94.31 105 TRP A O 1
ATOM 799 N N . ARG A 1 106 ? 13.451 -2.162 -10.535 1.00 92.19 106 ARG A N 1
ATOM 800 C CA . ARG A 1 106 ? 14.785 -1.570 -10.317 1.00 92.19 106 ARG A CA 1
ATOM 801 C C . ARG A 1 106 ? 15.880 -2.340 -11.046 1.00 92.19 106 ARG A C 1
ATOM 803 O O . ARG A 1 106 ? 16.781 -1.730 -11.612 1.00 92.19 106 ARG A O 1
ATOM 810 N N . ARG A 1 107 ? 15.821 -3.677 -11.041 1.00 90.06 107 ARG A N 1
ATOM 811 C CA . ARG A 1 107 ? 16.812 -4.518 -11.734 1.00 90.06 107 ARG A CA 1
ATOM 812 C C . ARG A 1 107 ? 16.800 -4.302 -13.246 1.00 90.06 107 ARG A C 1
ATOM 814 O O . ARG A 1 107 ? 17.869 -4.307 -13.838 1.00 90.06 107 ARG A O 1
ATOM 821 N N . ARG A 1 108 ? 15.630 -4.074 -13.849 1.00 84.00 108 ARG A N 1
ATOM 822 C CA . ARG A 1 108 ? 15.491 -3.779 -15.288 1.00 84.00 108 ARG A CA 1
ATOM 823 C C . ARG A 1 108 ? 15.939 -2.365 -15.662 1.00 84.00 108 ARG A C 1
ATOM 825 O O . ARG A 1 108 ? 16.310 -2.138 -16.804 1.00 84.00 108 ARG A O 1
ATOM 832 N N . GLN A 1 109 ? 15.896 -1.431 -14.711 1.00 80.12 109 GLN A N 1
ATOM 833 C CA . GLN A 1 109 ? 16.303 -0.034 -14.906 1.00 80.12 109 GLN A CA 1
ATOM 834 C C . GLN 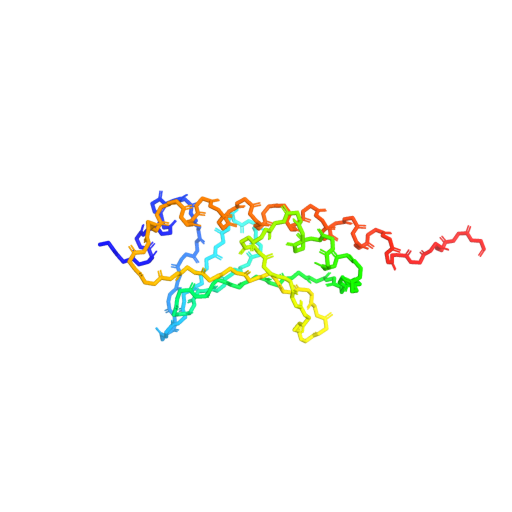A 1 109 ? 17.802 0.199 -14.698 1.00 80.12 109 GLN A C 1
ATOM 836 O O . GLN A 1 109 ? 18.309 1.254 -15.074 1.00 80.12 109 GLN A O 1
ATOM 841 N N . ARG A 1 110 ? 18.530 -0.758 -14.104 1.00 74.75 110 ARG A N 1
ATOM 842 C CA . ARG A 1 110 ? 19.989 -0.666 -14.030 1.00 74.75 110 ARG A CA 1
ATOM 843 C C . ARG A 1 110 ? 20.548 -0.738 -15.452 1.00 74.75 110 ARG A C 1
ATOM 845 O O . ARG A 1 110 ? 20.270 -1.718 -16.143 1.00 74.75 110 ARG A O 1
ATOM 852 N N . PRO A 1 111 ? 21.333 0.255 -15.896 1.00 60.19 111 PRO A N 1
ATOM 853 C CA . PRO A 1 111 ? 21.975 0.160 -17.191 1.00 60.19 111 PRO A CA 1
ATOM 854 C C . PRO A 1 111 ? 22.927 -1.038 -17.171 1.00 60.19 111 PRO A C 1
ATOM 856 O O . PRO A 1 111 ? 23.632 -1.264 -16.184 1.00 60.19 111 PRO A O 1
ATOM 859 N N . VAL A 1 112 ? 22.940 -1.811 -18.256 1.00 57.50 112 VAL A N 1
ATOM 860 C CA . VAL A 1 112 ? 23.899 -2.899 -18.471 1.00 57.50 112 VAL A CA 1
ATOM 861 C C . VAL A 1 112 ? 25.273 -2.256 -18.683 1.00 57.50 112 VAL A C 1
ATOM 863 O O . VAL A 1 112 ? 25.701 -2.047 -19.809 1.00 57.50 112 VAL A O 1
ATOM 866 N N . HIS A 1 113 ? 25.939 -1.824 -17.612 1.00 49.66 113 HIS A N 1
ATOM 867 C CA . HIS A 1 113 ? 27.333 -1.390 -17.691 1.00 49.66 113 HIS A CA 1
ATOM 868 C C . HIS A 1 113 ? 28.198 -2.644 -17.723 1.00 49.66 113 HIS A C 1
ATOM 870 O O . HIS A 1 113 ? 28.459 -3.266 -16.695 1.00 49.66 113 HIS A O 1
ATOM 876 N N . GLY A 1 114 ? 28.552 -3.031 -18.944 1.00 54.59 114 GLY A N 1
ATOM 877 C CA . GLY A 1 114 ? 29.352 -4.206 -19.249 1.00 54.59 114 GLY A CA 1
ATOM 878 C C . GLY A 1 114 ? 29.385 -4.530 -20.742 1.00 54.59 114 GLY A C 1
ATOM 879 O O . GLY A 1 114 ? 29.271 -5.701 -21.082 1.00 54.59 114 GLY A O 1
ATOM 880 N N . MET A 1 115 ? 29.482 -3.521 -21.613 1.00 39.03 115 MET A N 1
ATOM 881 C CA . MET A 1 115 ? 30.035 -3.625 -22.971 1.00 39.03 115 MET A CA 1
ATOM 882 C C . MET A 1 115 ? 30.716 -2.309 -23.324 1.00 39.03 115 MET A C 1
ATOM 884 O O . MET A 1 115 ? 30.106 -1.257 -23.030 1.00 39.03 115 MET A O 1
#

Sequence (115 aa):
MTLEEALVAAGFVGVEREGAVVFARDGAEAPEFTVEGGRFALRFAVRATEAEREAWMRAHPAGRLDIAEGETRLVMVLPEGVDLEAGLAVWRDLTRACARAAVSWRRRQRPVHGM

pLDDT: mean 93.25, std 9.79, range [39.03, 98.69]

Radius of gyration: 15.11 Å; chains: 1; bounding box: 48×24×41 Å

Foldseek 3Di:
DDLLVLCVVLPWPPWDDDVQKTWTAPDDPGFIWIAGQQKIKDWDPAQDDPVLQVVLCVVQVQWHWDADPNTIMIIGGDDPPDDSNVVVVSVSVSSVVVVVSSVVRVVVPPPPPDD